Protein AF-A0A5K0XRD8-F1 (afdb_monomer_lite)

Radius of gyration: 14.01 Å; chains: 1; bounding box: 30×15×34 Å

Organism: NCBI:txid210225

Foldseek 3Di:
DQVVDPVSVVVVCCVVVVVDPDPDQDPDDDDDPCNCVPPPDDPVVVVVVVVVVSVVRD

Sequence (58 aa):
WFARNPSILSQVGQVLLQQSGADRLPHHILIADDCFKFLSVPCDEVVHSVIQVAETFG

Structure (mmCIF, N/CA/C/O backbone):
data_AF-A0A5K0XRD8-F1
#
_entry.id   AF-A0A5K0XRD8-F1
#
loop_
_atom_site.group_PDB
_atom_site.id
_atom_site.type_symbol
_atom_site.label_atom_id
_atom_site.label_alt_id
_atom_site.label_comp_id
_atom_site.label_asym_id
_atom_site.label_entity_id
_atom_site.label_seq_id
_atom_site.pdbx_PDB_ins_code
_atom_site.Cartn_x
_atom_site.Cartn_y
_atom_site.Cartn_z
_atom_site.occupancy
_atom_site.B_iso_or_equiv
_atom_site.auth_seq_id
_atom_site.auth_comp_id
_atom_site.auth_asym_id
_atom_site.auth_atom_id
_atom_site.pdbx_PDB_model_num
ATOM 1 N N . TRP A 1 1 ? -10.944 -5.316 -4.270 1.00 64.19 1 TRP A N 1
ATOM 2 C CA . TRP A 1 1 ? -10.231 -6.574 -3.970 1.00 64.19 1 TRP A CA 1
ATOM 3 C C . TRP A 1 1 ? -10.290 -6.898 -2.472 1.00 64.19 1 TRP A C 1
ATOM 5 O O . TRP A 1 1 ? -10.840 -7.934 -2.140 1.00 64.19 1 TRP A O 1
ATOM 15 N N . PHE A 1 2 ? -9.936 -5.985 -1.558 1.00 67.75 2 PHE A N 1
ATOM 16 C CA . PHE A 1 2 ? -10.141 -6.170 -0.103 1.00 67.75 2 PHE A CA 1
ATOM 17 C C . PHE A 1 2 ? -11.616 -6.098 0.360 1.00 67.75 2 PHE A C 1
ATOM 19 O O . PHE A 1 2 ? -12.029 -6.865 1.219 1.00 67.75 2 PHE A O 1
ATOM 26 N N . ALA A 1 3 ? -12.453 -5.259 -0.266 1.00 76.38 3 ALA A N 1
ATOM 27 C CA . ALA A 1 3 ? -13.871 -5.103 0.100 1.00 76.38 3 ALA A CA 1
ATOM 28 C C . ALA A 1 3 ? -14.776 -6.318 -0.213 1.00 76.38 3 ALA A C 1
ATOM 30 O O . ALA A 1 3 ? -15.947 -6.318 0.150 1.00 76.38 3 ALA A O 1
ATOM 31 N N . ARG A 1 4 ? -14.259 -7.353 -0.896 1.00 85.31 4 ARG A N 1
ATOM 32 C CA . ARG A 1 4 ? -15.009 -8.593 -1.175 1.00 85.31 4 ARG A CA 1
ATOM 33 C C . ARG A 1 4 ? -15.059 -9.542 0.021 1.00 85.31 4 ARG A C 1
ATOM 35 O O . ARG A 1 4 ? -15.952 -10.378 0.074 1.00 85.31 4 ARG A O 1
ATOM 42 N N . ASN A 1 5 ? -14.104 -9.441 0.944 1.00 86.38 5 ASN A N 1
ATOM 43 C CA . ASN A 1 5 ? -14.070 -10.260 2.146 1.00 86.38 5 ASN A CA 1
ATOM 44 C C . ASN A 1 5 ? -14.474 -9.381 3.344 1.00 86.38 5 ASN A C 1
ATOM 46 O O . ASN A 1 5 ? -13.742 -8.440 3.659 1.00 86.38 5 ASN A O 1
ATOM 50 N N . PRO A 1 6 ? -15.604 -9.666 4.017 1.00 87.06 6 PRO A N 1
ATOM 51 C CA . PRO A 1 6 ? -16.086 -8.857 5.137 1.00 87.06 6 PRO A CA 1
ATOM 52 C C . PRO A 1 6 ? -15.077 -8.749 6.284 1.00 87.06 6 PRO A C 1
ATOM 54 O O . PRO A 1 6 ? -14.957 -7.690 6.895 1.00 87.06 6 PRO A O 1
ATOM 57 N N . SER A 1 7 ? -14.310 -9.811 6.544 1.00 84.81 7 SER A N 1
ATOM 58 C CA . SER A 1 7 ? -13.285 -9.823 7.590 1.00 84.81 7 SER A CA 1
ATOM 59 C C . SER A 1 7 ? -12.117 -8.903 7.236 1.00 84.81 7 SER A C 1
ATOM 61 O O . SER A 1 7 ? -11.6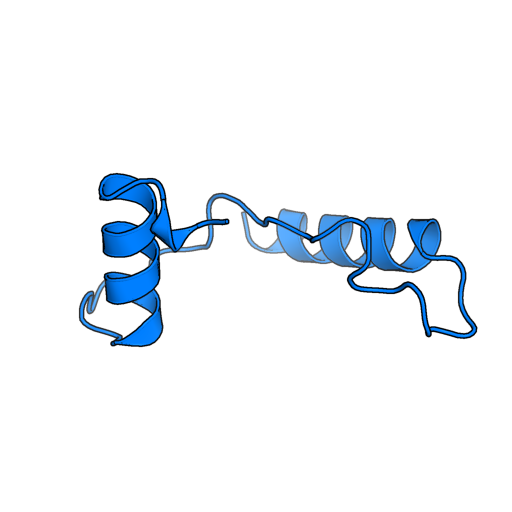93 -8.110 8.073 1.00 84.81 7 SER A O 1
ATOM 63 N N . ILE A 1 8 ? -11.648 -8.942 5.981 1.00 83.25 8 ILE A N 1
ATOM 64 C CA . ILE A 1 8 ? -10.585 -8.041 5.502 1.00 83.25 8 ILE A CA 1
ATOM 65 C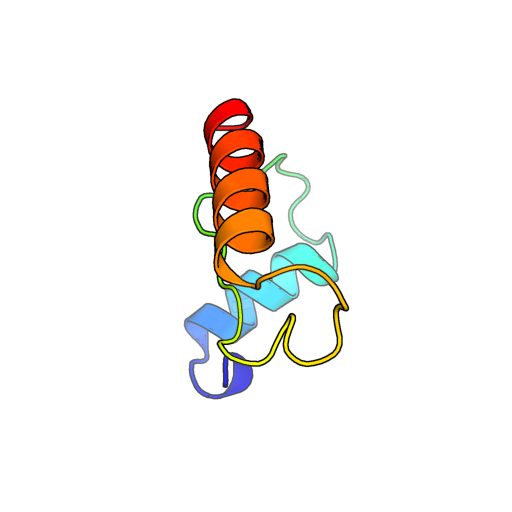 C . ILE A 1 8 ? -11.085 -6.592 5.513 1.00 83.25 8 ILE A C 1
ATOM 67 O O . ILE A 1 8 ? -10.384 -5.701 5.985 1.00 83.25 8 ILE A O 1
ATOM 71 N N . LEU A 1 9 ? -12.313 -6.345 5.048 1.00 85.25 9 LEU A N 1
ATOM 72 C CA . LEU A 1 9 ? -12.916 -5.012 5.068 1.00 85.25 9 LEU A CA 1
ATOM 73 C C . LEU A 1 9 ? -13.031 -4.462 6.496 1.00 85.25 9 LEU A C 1
ATOM 75 O O . LEU A 1 9 ? -12.708 -3.299 6.722 1.00 85.25 9 LEU A O 1
ATOM 79 N N . SER A 1 10 ? -13.443 -5.293 7.457 1.00 84.62 10 SER A N 1
ATOM 80 C CA . SER A 1 10 ? -13.521 -4.902 8.867 1.00 84.62 10 SER A CA 1
ATOM 81 C C . SER A 1 10 ? -12.146 -4.568 9.444 1.00 84.62 10 SER A C 1
ATOM 83 O O . SER A 1 10 ? -12.025 -3.592 10.181 1.00 84.62 10 SER A O 1
ATOM 85 N N . GLN A 1 11 ? -11.112 -5.351 9.126 1.00 79.19 11 GLN A N 1
ATOM 86 C CA . GLN A 1 11 ? -9.747 -5.090 9.594 1.00 79.19 11 GLN A CA 1
ATOM 87 C C . GLN A 1 11 ? -9.188 -3.788 9.010 1.00 79.19 11 GLN A C 1
ATOM 89 O O . GLN A 1 11 ? -8.672 -2.955 9.750 1.00 79.19 11 GLN A O 1
ATOM 94 N N . VAL A 1 12 ? -9.351 -3.574 7.701 1.00 79.12 12 VAL A N 1
ATOM 95 C CA . VAL A 1 12 ? -8.935 -2.333 7.030 1.00 79.12 12 VAL A CA 1
ATOM 96 C C . VAL A 1 12 ? -9.708 -1.130 7.579 1.00 79.12 12 VAL A C 1
ATOM 98 O O . VAL A 1 12 ? -9.114 -0.088 7.841 1.00 79.12 12 VAL A O 1
ATOM 101 N N . GLY A 1 13 ? -11.017 -1.278 7.804 1.00 82.94 13 GLY A N 1
ATOM 102 C CA . GLY A 1 13 ? -11.866 -0.236 8.380 1.00 82.94 13 GLY A CA 1
ATOM 103 C C . GLY A 1 13 ? -11.407 0.202 9.771 1.00 82.94 13 GLY A C 1
ATOM 104 O O . GLY A 1 13 ? -11.307 1.399 10.016 1.00 82.94 13 GLY A O 1
ATOM 105 N N . GLN A 1 14 ? -11.050 -0.741 10.649 1.00 81.62 14 GLN A N 1
ATOM 106 C CA . GLN A 1 14 ? -10.536 -0.425 11.990 1.00 81.62 14 GLN A CA 1
ATOM 107 C C . GLN A 1 14 ? -9.252 0.415 11.950 1.00 81.62 14 GLN A C 1
ATOM 109 O O . GLN A 1 14 ? -9.120 1.346 12.744 1.00 81.62 14 GLN A O 1
ATOM 114 N N . VAL A 1 15 ? -8.343 0.113 11.015 1.00 77.38 15 VAL A N 1
ATOM 115 C CA . VAL A 1 15 ? -7.088 0.859 10.823 1.00 77.38 15 VAL A CA 1
ATOM 116 C C . VAL A 1 15 ? -7.359 2.247 10.239 1.00 77.38 15 VAL A C 1
ATOM 118 O O . VAL A 1 15 ? -6.930 3.247 10.810 1.00 77.38 15 VAL A O 1
ATOM 121 N N . LEU A 1 16 ? -8.107 2.331 9.132 1.00 80.12 16 LEU A N 1
ATOM 122 C CA . LEU A 1 16 ? -8.377 3.600 8.442 1.00 80.12 16 LEU A CA 1
ATOM 123 C C . LEU A 1 16 ? -9.188 4.580 9.294 1.00 80.12 16 LEU A C 1
ATOM 125 O O . LEU A 1 16 ? -8.964 5.786 9.224 1.00 80.12 16 LEU A O 1
ATOM 129 N N . LEU A 1 17 ? -10.128 4.067 10.089 1.00 84.19 17 LEU A N 1
ATOM 130 C CA . LEU A 1 17 ? -10.965 4.871 10.976 1.00 84.19 17 LEU A CA 1
ATOM 131 C C . LEU A 1 17 ? -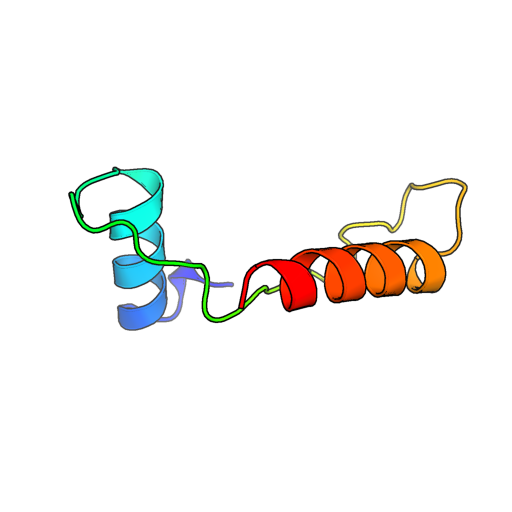10.335 5.079 12.360 1.00 84.19 17 LEU A C 1
ATOM 133 O O . LEU A 1 17 ? -10.977 5.683 13.217 1.00 84.19 17 LEU A O 1
ATOM 137 N N . GLN A 1 18 ? -9.113 4.577 12.590 1.00 75.00 18 GLN A N 1
ATOM 138 C CA . GLN A 1 18 ? -8.369 4.711 13.851 1.00 75.00 18 GLN A CA 1
ATOM 139 C C . GLN A 1 18 ? -9.185 4.266 15.079 1.00 75.00 18 GLN A C 1
ATOM 141 O O . GLN A 1 18 ? -9.012 4.765 16.188 1.00 75.00 18 GLN A O 1
ATOM 146 N N . GLN A 1 19 ? -10.114 3.325 14.883 1.00 72.88 19 GLN A N 1
ATOM 147 C CA . GLN A 1 19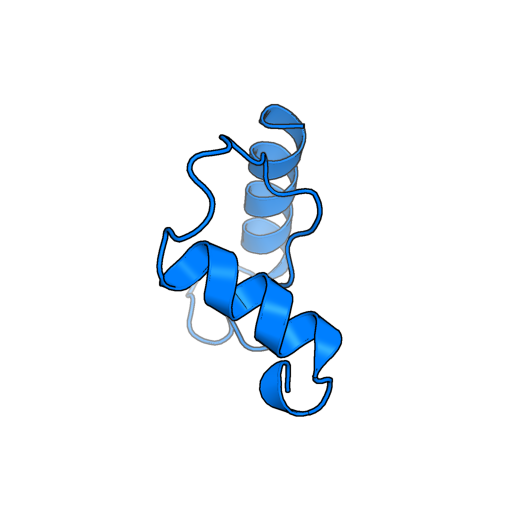 ? -11.068 2.913 15.918 1.00 72.88 19 GLN A CA 1
ATOM 148 C C . GLN A 1 19 ? -10.425 2.007 16.967 1.00 72.88 19 GLN A C 1
ATOM 150 O O . GLN A 1 19 ? -10.940 1.871 18.076 1.00 72.88 19 GLN A O 1
ATOM 155 N N . SER A 1 20 ? -9.295 1.386 16.634 1.00 60.41 20 SER A N 1
ATOM 156 C CA . SER A 1 20 ? -8.471 0.676 17.598 1.00 60.41 20 SER A CA 1
ATOM 157 C C . SER A 1 20 ? -7.433 1.635 18.168 1.00 60.41 20 SER A C 1
ATOM 159 O O . SER A 1 20 ? -6.414 1.884 17.536 1.00 60.41 20 SER A O 1
ATOM 161 N N . GLY A 1 21 ? -7.631 2.094 19.405 1.00 62.16 21 GLY A N 1
ATOM 162 C CA . GLY A 1 21 ? -6.578 2.734 20.208 1.00 62.16 21 GLY A CA 1
ATOM 163 C C . GLY A 1 21 ? -5.428 1.787 20.597 1.00 62.16 21 GLY A C 1
ATOM 164 O O . GLY A 1 21 ? -4.715 2.051 21.557 1.00 62.16 21 GLY A O 1
ATOM 165 N N . ALA A 1 22 ? -5.285 0.659 19.898 1.00 57.47 22 ALA A N 1
ATOM 166 C CA . ALA A 1 22 ? -4.199 -0.285 20.056 1.00 57.47 22 ALA A CA 1
ATOM 167 C C . ALA A 1 22 ? -3.194 -0.022 18.937 1.00 57.47 22 ALA A C 1
ATOM 169 O O . ALA A 1 22 ? -3.550 -0.096 17.760 1.00 57.47 22 ALA A O 1
ATOM 170 N N . ASP A 1 23 ? -1.961 0.263 19.336 1.00 61.44 23 ASP A N 1
ATOM 171 C CA . ASP A 1 23 ? -0.777 0.351 18.490 1.00 61.44 23 ASP A CA 1
ATOM 172 C C . ASP A 1 23 ? -0.507 -1.030 17.865 1.00 61.44 23 ASP A C 1
ATOM 174 O O . ASP A 1 23 ? 0.270 -1.846 18.361 1.00 61.44 23 ASP A O 1
ATOM 178 N N . ARG A 1 24 ? -1.308 -1.386 16.856 1.00 66.31 24 ARG A N 1
ATOM 179 C CA . ARG A 1 24 ? -1.212 -2.665 16.160 1.00 66.31 24 ARG A CA 1
ATOM 180 C C . ARG A 1 24 ? -0.202 -2.505 15.044 1.00 66.31 24 ARG A C 1
ATOM 182 O O . ARG A 1 24 ? -0.525 -1.979 13.979 1.00 66.31 24 ARG A O 1
ATOM 189 N N . LEU A 1 25 ? 0.999 -3.004 15.307 1.00 68.50 25 LEU A N 1
ATOM 190 C CA . LEU A 1 25 ? 2.026 -3.160 14.292 1.00 68.50 25 LEU A CA 1
ATOM 191 C C . LEU A 1 25 ? 1.449 -3.931 13.088 1.00 68.50 25 LEU A C 1
ATOM 193 O O . LEU A 1 25 ? 0.707 -4.907 13.271 1.00 68.50 25 LEU A O 1
ATOM 197 N N . PRO A 1 26 ? 1.723 -3.483 11.852 1.00 69.88 26 PRO A N 1
ATOM 198 C CA . PRO A 1 26 ? 1.217 -4.152 10.667 1.00 69.88 26 PRO A CA 1
ATOM 199 C C . PRO A 1 26 ? 1.792 -5.571 10.580 1.00 69.88 26 PRO A C 1
ATOM 201 O O . PRO A 1 26 ? 2.984 -5.755 10.385 1.00 69.88 26 PRO A O 1
ATOM 204 N N . HIS A 1 27 ? 0.933 -6.586 10.687 1.00 73.19 27 HIS A N 1
ATOM 205 C CA . HIS A 1 27 ? 1.359 -7.988 10.574 1.00 73.19 27 HIS A CA 1
ATOM 206 C C . HIS A 1 27 ? 1.533 -8.461 9.126 1.00 73.19 27 HIS A C 1
ATOM 208 O O . HIS A 1 27 ? 2.184 -9.469 8.881 1.00 73.19 27 HIS A O 1
ATOM 214 N N . HIS A 1 28 ? 0.894 -7.782 8.172 1.00 73.19 28 HIS A N 1
ATOM 215 C CA . HIS A 1 28 ? 0.927 -8.149 6.762 1.00 73.19 28 HIS A CA 1
ATOM 216 C C . HIS A 1 28 ? 0.900 -6.892 5.899 1.00 73.19 28 HIS A C 1
ATOM 218 O O . HIS A 1 28 ? 0.105 -5.983 6.144 1.00 73.19 28 HIS A O 1
ATOM 224 N N . ILE A 1 29 ? 1.725 -6.883 4.855 1.00 76.56 29 ILE A N 1
ATOM 225 C CA . ILE A 1 29 ? 1.741 -5.841 3.831 1.00 76.56 29 ILE A CA 1
ATOM 226 C C . ILE A 1 29 ? 1.312 -6.474 2.515 1.00 76.56 29 ILE A C 1
ATOM 228 O O . ILE A 1 29 ? 1.837 -7.505 2.102 1.00 76.56 29 ILE A O 1
ATOM 232 N N . LEU A 1 30 ? 0.328 -5.855 1.870 1.00 78.12 30 LEU A N 1
ATOM 233 C CA . LEU A 1 30 ? -0.174 -6.263 0.565 1.00 78.12 30 LEU A CA 1
ATOM 234 C C . LEU A 1 30 ? 0.197 -5.177 -0.442 1.00 78.12 30 LEU A C 1
ATOM 236 O O . LEU A 1 30 ? -0.243 -4.036 -0.306 1.00 78.12 30 LEU A O 1
ATOM 240 N N . ILE A 1 31 ? 0.983 -5.541 -1.451 1.00 80.50 31 ILE A N 1
ATOM 241 C CA . ILE A 1 31 ? 1.361 -4.665 -2.563 1.00 80.50 31 ILE A CA 1
ATOM 242 C C . ILE A 1 31 ? 0.631 -5.180 -3.801 1.00 80.50 31 ILE A C 1
ATOM 244 O O . ILE A 1 31 ? 0.671 -6.372 -4.090 1.00 80.50 31 ILE A O 1
ATOM 248 N N . ALA A 1 32 ? -0.082 -4.302 -4.505 1.00 83.75 32 ALA A N 1
ATOM 249 C CA . ALA A 1 32 ? -0.694 -4.674 -5.777 1.00 83.75 32 ALA A CA 1
ATOM 250 C C . ALA A 1 32 ? 0.393 -4.856 -6.849 1.00 83.75 32 ALA A C 1
ATOM 252 O O . ALA A 1 32 ? 1.329 -4.060 -6.899 1.00 83.75 32 ALA A O 1
ATOM 253 N N . ASP A 1 33 ? 0.238 -5.838 -7.740 1.00 81.81 33 ASP A N 1
ATOM 254 C CA . ASP A 1 33 ? 1.221 -6.133 -8.801 1.00 81.81 33 ASP A CA 1
ATOM 255 C C . ASP A 1 33 ? 1.532 -4.919 -9.690 1.00 81.81 33 ASP A C 1
ATOM 257 O O . ASP A 1 33 ? 2.612 -4.791 -10.260 1.00 81.81 33 ASP A O 1
ATOM 261 N N . ASP A 1 34 ? 0.577 -3.997 -9.804 1.00 83.69 34 ASP A N 1
ATOM 262 C CA . ASP A 1 34 ? 0.677 -2.809 -10.635 1.00 83.69 34 ASP A CA 1
ATOM 263 C C . ASP A 1 34 ? 1.027 -1.532 -9.854 1.00 83.69 34 ASP A C 1
ATOM 265 O O . ASP A 1 34 ? 1.062 -0.448 -10.441 1.00 83.69 34 ASP A O 1
ATOM 269 N N . CYS A 1 35 ? 1.322 -1.650 -8.554 1.00 86.38 35 CYS A N 1
ATOM 270 C CA . CYS A 1 35 ? 1.567 -0.525 -7.649 1.00 86.38 35 CYS A CA 1
ATOM 271 C C . CYS A 1 35 ? 2.722 0.375 -8.121 1.00 86.38 35 CYS A C 1
ATOM 273 O O . CYS A 1 35 ? 2.648 1.596 -7.992 1.00 86.38 35 CYS A O 1
ATOM 275 N N . PHE A 1 36 ? 3.746 -0.217 -8.741 1.00 88.94 36 PHE A N 1
ATOM 276 C CA . PHE A 1 36 ? 4.970 0.469 -9.163 1.00 88.94 36 PHE A CA 1
ATOM 277 C C . PHE A 1 36 ? 5.155 0.548 -10.682 1.00 88.94 36 PHE A C 1
ATOM 279 O O . PHE A 1 36 ? 6.197 0.998 -11.150 1.00 88.94 36 PHE A O 1
ATOM 286 N N . LYS A 1 37 ? 4.135 0.186 -11.474 1.00 88.44 37 LYS A N 1
ATOM 287 C CA . LYS A 1 37 ? 4.247 0.042 -12.941 1.00 88.44 37 LYS A CA 1
ATOM 288 C C . LYS A 1 37 ? 4.686 1.299 -13.706 1.00 88.44 37 LYS A C 1
ATOM 290 O O . LYS A 1 37 ? 5.037 1.203 -14.876 1.00 88.44 37 LYS A O 1
ATOM 295 N N . PHE A 1 38 ? 4.592 2.474 -13.085 1.00 91.25 38 PHE A N 1
ATOM 296 C CA . PHE A 1 38 ? 4.941 3.762 -13.693 1.00 91.25 38 PHE A CA 1
ATOM 297 C C . PHE A 1 38 ? 6.239 4.363 -13.149 1.00 91.25 38 PHE A C 1
ATOM 299 O O . PHE A 1 38 ? 6.610 5.466 -13.550 1.00 91.25 38 PHE A O 1
ATOM 306 N N . LEU A 1 39 ? 6.914 3.679 -12.224 1.00 88.25 39 LEU A N 1
ATOM 307 C CA . LEU A 1 39 ? 8.217 4.120 -11.753 1.00 88.25 39 LEU A CA 1
ATOM 308 C C . LEU A 1 39 ? 9.261 3.899 -12.850 1.00 88.25 39 LEU A C 1
ATOM 310 O O . LEU A 1 39 ? 9.225 2.917 -13.585 1.00 88.25 39 LEU A O 1
ATOM 314 N N . SER A 1 40 ? 10.215 4.823 -12.943 1.00 91.00 40 SER A N 1
ATOM 315 C CA . SER A 1 40 ? 11.396 4.676 -13.800 1.00 91.00 40 SER A CA 1
ATOM 316 C C . SER A 1 40 ? 12.417 3.677 -13.242 1.00 91.00 40 SER A C 1
ATOM 318 O O . SER A 1 40 ? 13.391 3.357 -13.919 1.00 91.00 40 SER A O 1
ATOM 320 N N . VAL A 1 41 ? 12.199 3.205 -12.013 1.00 87.50 41 VAL A N 1
ATOM 321 C CA . VAL A 1 41 ? 13.030 2.246 -11.282 1.00 87.50 41 VAL A CA 1
ATOM 322 C C . VAL A 1 41 ? 12.379 0.861 -11.373 1.00 87.50 41 VAL A C 1
ATOM 324 O O . VAL A 1 41 ? 11.148 0.786 -11.307 1.00 87.50 41 VAL A O 1
ATOM 327 N N . PRO A 1 42 ? 13.152 -0.233 -11.509 1.00 89.25 42 PRO A N 1
ATOM 328 C CA . PRO A 1 42 ? 12.601 -1.584 -11.550 1.00 89.25 42 PRO A CA 1
ATOM 329 C C . PRO A 1 42 ? 11.720 -1.897 -10.332 1.00 89.25 42 PRO A C 1
ATOM 331 O O . PRO A 1 42 ? 12.121 -1.670 -9.190 1.00 89.25 42 PRO A O 1
ATOM 334 N N . CYS A 1 43 ? 10.529 -2.459 -10.570 1.00 87.19 43 CYS A N 1
ATOM 335 C CA . CYS A 1 43 ? 9.578 -2.799 -9.506 1.00 87.19 43 CYS A CA 1
ATOM 336 C C . CYS A 1 43 ? 10.197 -3.697 -8.428 1.00 87.19 43 CYS A C 1
ATOM 338 O O . CYS A 1 43 ? 9.938 -3.482 -7.249 1.00 87.19 43 CYS A O 1
ATOM 340 N N . ASP A 1 44 ? 11.026 -4.667 -8.819 1.00 87.19 44 ASP A N 1
ATOM 341 C CA . ASP A 1 44 ? 11.635 -5.623 -7.890 1.00 87.19 44 ASP A CA 1
ATOM 342 C C . ASP A 1 44 ? 12.556 -4.936 -6.874 1.00 87.19 44 ASP A C 1
ATOM 344 O O . ASP A 1 44 ? 12.551 -5.292 -5.697 1.00 87.19 44 ASP A O 1
ATOM 348 N N . GLU A 1 45 ? 13.289 -3.899 -7.293 1.00 90.38 45 GLU A N 1
ATOM 349 C CA . GLU A 1 45 ? 14.148 -3.112 -6.399 1.00 90.38 45 GLU A CA 1
ATOM 350 C C . GLU A 1 45 ? 13.314 -2.345 -5.365 1.00 90.38 45 GLU A C 1
ATOM 352 O O . GLU A 1 45 ? 13.658 -2.286 -4.181 1.00 90.38 45 GLU A O 1
ATOM 357 N N . VAL A 1 46 ? 12.17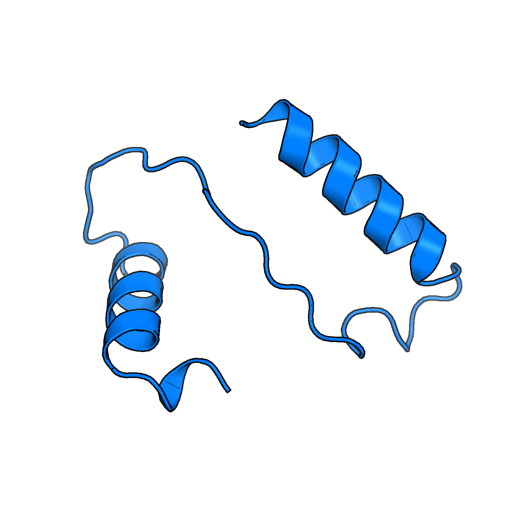8 -1.796 -5.799 1.00 90.81 46 VAL A N 1
ATOM 358 C CA . VAL A 1 46 ? 11.258 -1.056 -4.928 1.00 90.81 46 VAL A CA 1
ATOM 359 C C . VAL A 1 46 ? 10.571 -2.001 -3.945 1.00 90.81 46 VAL A C 1
ATOM 361 O O . VAL A 1 46 ? 10.534 -1.718 -2.749 1.00 90.81 46 VAL A O 1
ATOM 364 N N . VAL A 1 47 ? 10.075 -3.144 -4.422 1.00 88.69 47 VAL A N 1
ATOM 365 C CA . VAL A 1 47 ? 9.443 -4.168 -3.580 1.00 88.69 47 VAL A CA 1
ATOM 366 C C . VAL A 1 47 ? 10.435 -4.704 -2.550 1.00 88.69 47 VAL A C 1
ATOM 368 O O . VAL A 1 47 ? 10.087 -4.785 -1.373 1.00 88.69 47 VAL A O 1
ATOM 371 N N . HIS A 1 48 ? 11.675 -5.001 -2.949 1.00 89.12 48 HIS A N 1
ATOM 372 C CA . HIS A 1 48 ? 12.710 -5.470 -2.028 1.00 89.12 48 HIS A CA 1
ATOM 373 C C . HIS A 1 48 ? 12.998 -4.451 -0.917 1.00 89.12 48 HIS A C 1
ATOM 375 O O . HIS A 1 48 ? 13.029 -4.811 0.259 1.00 89.12 48 HIS A O 1
ATOM 381 N N . SER A 1 49 ? 13.121 -3.169 -1.272 1.00 89.12 49 SER A N 1
ATOM 382 C CA . SER A 1 49 ? 13.328 -2.087 -0.302 1.00 89.12 49 SER A CA 1
ATOM 383 C C . SER A 1 49 ? 12.151 -1.947 0.674 1.00 89.12 49 SER A C 1
ATOM 385 O O . SER A 1 49 ? 12.350 -1.835 1.885 1.00 89.12 49 SER A O 1
ATOM 387 N N . VAL A 1 50 ? 10.911 -2.034 0.175 1.00 87.25 50 VAL A N 1
ATOM 388 C CA . VAL A 1 50 ? 9.703 -2.002 1.017 1.00 87.25 50 VAL A CA 1
ATOM 389 C C . VAL A 1 50 ? 9.667 -3.184 1.985 1.00 87.25 50 VAL A C 1
ATOM 391 O O . VAL A 1 50 ? 9.348 -2.985 3.156 1.00 87.25 50 VAL A O 1
ATOM 394 N N . ILE A 1 51 ? 10.018 -4.390 1.529 1.00 86.25 51 ILE A N 1
ATOM 395 C CA . ILE A 1 51 ? 10.082 -5.585 2.382 1.00 86.25 51 ILE A CA 1
ATOM 396 C C . ILE A 1 51 ? 11.139 -5.406 3.476 1.00 86.25 51 ILE A C 1
ATOM 398 O O . ILE A 1 51 ? 10.826 -5.595 4.646 1.00 86.25 51 ILE A O 1
ATOM 402 N N . GLN A 1 52 ? 12.350 -4.965 3.127 1.00 88.75 52 GLN A N 1
ATOM 403 C CA . GLN A 1 52 ? 13.433 -4.768 4.097 1.00 88.75 52 GLN A CA 1
ATOM 404 C C . GLN A 1 52 ? 13.041 -3.773 5.204 1.00 88.75 52 GLN A C 1
ATOM 406 O O . GLN A 1 52 ? 13.306 -3.980 6.390 1.00 88.75 52 GLN A O 1
ATOM 411 N N . VAL A 1 53 ? 12.387 -2.676 4.818 1.00 84.81 53 VAL A N 1
ATOM 412 C CA . VAL A 1 53 ? 11.882 -1.679 5.765 1.00 84.81 53 VAL A CA 1
ATOM 413 C C . VAL A 1 53 ? 10.771 -2.275 6.629 1.00 84.81 53 VAL A C 1
ATOM 415 O O . VAL A 1 53 ? 10.782 -2.089 7.841 1.00 84.81 53 VAL A O 1
ATOM 418 N N . ALA A 1 54 ? 9.845 -3.027 6.039 1.00 82.12 54 ALA A N 1
ATOM 419 C CA . ALA A 1 54 ? 8.757 -3.679 6.759 1.00 82.12 54 ALA A CA 1
ATOM 420 C C . ALA A 1 54 ? 9.234 -4.700 7.800 1.00 82.12 54 ALA A C 1
ATOM 422 O O . ALA A 1 54 ? 8.707 -4.724 8.909 1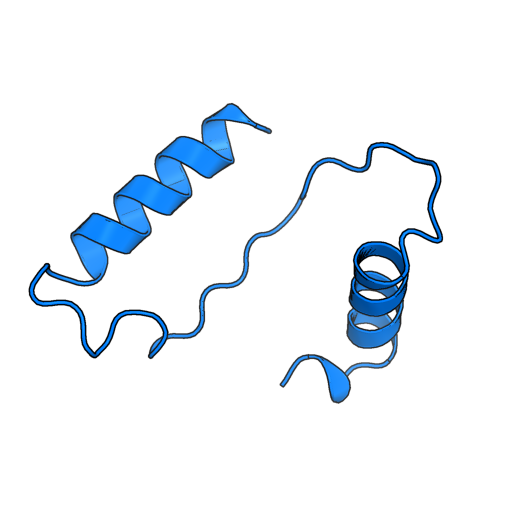.00 82.12 54 ALA A O 1
ATOM 423 N N . GLU A 1 55 ? 10.249 -5.499 7.468 1.00 80.75 55 GLU A N 1
ATOM 424 C CA . GLU A 1 55 ? 10.870 -6.465 8.383 1.00 80.75 55 GLU A CA 1
ATOM 425 C C . GLU A 1 55 ? 11.534 -5.787 9.587 1.00 80.75 55 GLU A C 1
ATOM 427 O O . GLU A 1 55 ? 11.620 -6.379 10.655 1.00 80.75 55 GLU A O 1
ATOM 432 N N . THR A 1 56 ? 11.956 -4.528 9.446 1.00 76.75 56 THR A N 1
ATOM 433 C CA . THR A 1 56 ? 12.549 -3.750 10.547 1.00 76.75 56 THR A CA 1
ATOM 434 C C . THR A 1 56 ? 11.505 -3.336 11.597 1.00 76.75 56 THR A C 1
ATOM 436 O O . THR A 1 56 ? 11.867 -3.004 12.725 1.00 76.75 56 THR A O 1
ATOM 439 N N . PHE A 1 57 ? 10.215 -3.347 11.245 1.00 62.53 57 PHE A N 1
ATOM 440 C CA . PHE A 1 57 ? 9.108 -2.971 12.133 1.00 62.53 57 PHE A CA 1
ATOM 441 C C . PHE A 1 57 ? 8.346 -4.172 12.722 1.00 62.53 57 PHE A C 1
ATOM 443 O O . PHE A 1 57 ? 7.384 -3.955 13.457 1.00 62.53 57 PHE A O 1
ATOM 450 N N . GLY A 1 58 ? 8.727 -5.410 12.390 1.00 57.06 58 GLY A N 1
ATOM 451 C CA . GLY A 1 58 ? 8.159 -6.640 12.967 1.00 57.06 58 GLY A CA 1
ATOM 452 C C . GLY A 1 58 ? 8.881 -7.082 14.232 1.00 57.06 58 GLY A C 1
ATOM 453 O O . GLY A 1 58 ? 8.187 -7.615 15.127 1.00 57.06 58 GLY A O 1
#

Secondary structure (DSSP, 8-state):
-GGGSHHHHHHHHHHHTT---S----S-----TTTTTT-SS-HHHHHHHHHHHHHTT-

pLDDT: mean 79.9, std 9.38, range [57.06, 91.25]